Protein AF-A0A151SKA0-F1 (afdb_monomer_lite)

Structure (mmCIF, N/CA/C/O backbone):
data_AF-A0A151SKA0-F1
#
_entry.id   AF-A0A151SKA0-F1
#
loop_
_atom_site.group_PDB
_atom_site.id
_atom_site.type_symbol
_atom_site.label_atom_id
_atom_site.label_alt_id
_atom_site.label_comp_id
_atom_site.label_asym_id
_atom_site.label_entity_id
_atom_site.label_seq_id
_atom_site.pdbx_PDB_ins_code
_atom_site.Cartn_x
_atom_site.Cartn_y
_atom_site.Cartn_z
_atom_site.occupancy
_atom_site.B_iso_or_equiv
_atom_site.auth_seq_id
_atom_site.auth_comp_id
_atom_site.auth_asym_id
_atom_site.auth_atom_id
_atom_site.pdbx_PDB_model_num
ATOM 1 N N . GLU A 1 1 ? 5.213 -6.013 22.470 1.00 81.06 1 GLU A N 1
ATOM 2 C CA . GLU A 1 1 ? 4.363 -6.549 21.387 1.00 81.06 1 GLU A CA 1
ATOM 3 C C . GLU A 1 1 ? 4.671 -6.034 19.981 1.00 81.06 1 GLU A C 1
ATOM 5 O O . GLU A 1 1 ? 5.060 -6.845 19.156 1.00 81.06 1 GLU A O 1
ATOM 10 N N . VAL A 1 2 ? 4.582 -4.731 19.683 1.00 92.62 2 VAL A N 1
ATOM 11 C CA . VAL A 1 2 ? 4.712 -4.198 18.299 1.00 92.62 2 VAL A CA 1
ATOM 12 C C . VAL A 1 2 ? 6.031 -4.568 17.598 1.00 92.62 2 VAL A C 1
ATOM 14 O O . VAL A 1 2 ? 6.019 -4.995 16.447 1.00 92.62 2 VAL A O 1
ATOM 17 N N . LEU A 1 3 ? 7.164 -4.482 18.302 1.00 96.00 3 LEU A N 1
ATOM 18 C CA . LEU A 1 3 ? 8.486 -4.821 17.753 1.00 96.00 3 LEU A CA 1
ATOM 19 C C . LEU A 1 3 ? 8.580 -6.271 17.255 1.00 96.00 3 LEU A C 1
ATOM 21 O O . LEU A 1 3 ? 9.173 -6.527 16.213 1.00 96.00 3 LEU A O 1
ATOM 25 N N . LYS A 1 4 ? 7.960 -7.222 17.966 1.00 96.75 4 LYS A N 1
ATOM 26 C CA . LYS A 1 4 ? 7.965 -8.642 17.585 1.00 96.75 4 LYS A CA 1
ATOM 27 C C . LYS A 1 4 ? 7.266 -8.855 16.241 1.00 96.75 4 LYS A C 1
ATOM 29 O O . LYS A 1 4 ? 7.768 -9.592 15.399 1.00 96.75 4 LYS A O 1
ATOM 34 N N . TRP A 1 5 ? 6.126 -8.198 16.042 1.00 96.44 5 TRP A N 1
ATOM 35 C CA . TRP A 1 5 ? 5.359 -8.280 14.799 1.00 96.44 5 TRP A CA 1
ATOM 36 C C . TRP A 1 5 ? 6.057 -7.571 13.643 1.00 96.44 5 TRP A C 1
ATOM 38 O O . TRP A 1 5 ? 6.096 -8.112 12.543 1.00 96.44 5 TRP A O 1
ATOM 48 N N . MET A 1 6 ? 6.680 -6.421 13.907 1.00 96.50 6 MET A N 1
ATOM 49 C CA . MET A 1 6 ? 7.490 -5.716 12.914 1.00 96.50 6 MET A CA 1
ATOM 50 C C . MET A 1 6 ? 8.654 -6.584 12.420 1.00 96.50 6 MET A C 1
ATOM 52 O O . MET A 1 6 ? 8.835 -6.736 11.217 1.00 96.50 6 MET A O 1
ATOM 56 N N . LEU A 1 7 ? 9.409 -7.202 13.334 1.00 97.00 7 LEU A N 1
ATOM 57 C CA . LEU A 1 7 ? 10.526 -8.078 12.969 1.00 97.00 7 LEU A CA 1
ATOM 58 C C . LEU A 1 7 ? 10.060 -9.329 12.214 1.00 97.00 7 LEU A C 1
ATOM 60 O O . LEU A 1 7 ? 10.718 -9.741 11.261 1.00 97.00 7 LEU A O 1
ATOM 64 N N . ARG A 1 8 ? 8.915 -9.910 12.597 1.00 96.88 8 ARG A N 1
ATOM 65 C CA . ARG A 1 8 ? 8.302 -11.026 11.862 1.00 96.88 8 ARG A CA 1
ATOM 66 C C . ARG A 1 8 ? 7.955 -10.627 10.430 1.00 96.88 8 ARG A C 1
ATOM 68 O O . ARG A 1 8 ? 8.343 -11.344 9.517 1.00 96.88 8 ARG A O 1
ATOM 75 N N . TYR A 1 9 ? 7.267 -9.498 10.249 1.00 95.38 9 TYR A N 1
ATOM 76 C CA . TYR A 1 9 ? 6.907 -8.988 8.927 1.00 95.38 9 TYR A CA 1
ATOM 77 C C . TYR A 1 9 ? 8.153 -8.809 8.061 1.00 95.38 9 TYR A C 1
ATOM 79 O O . TYR A 1 9 ? 8.230 -9.393 6.988 1.00 95.38 9 TYR A O 1
ATOM 87 N N . LEU A 1 10 ? 9.168 -8.102 8.574 1.00 96.19 10 LEU A N 1
ATOM 88 C CA . LEU A 1 10 ? 10.420 -7.890 7.848 1.00 96.19 10 LEU A CA 1
ATOM 89 C C . LEU A 1 10 ? 11.062 -9.210 7.419 1.00 96.19 10 LEU A C 1
ATOM 91 O O . LEU A 1 10 ? 11.453 -9.330 6.265 1.00 96.19 10 LEU A O 1
ATOM 95 N N . ASN A 1 11 ? 11.138 -10.192 8.323 1.00 97.56 11 ASN A N 1
ATOM 96 C CA . ASN A 1 11 ? 11.730 -11.498 8.042 1.00 97.56 11 ASN A CA 1
ATOM 97 C C . ASN A 1 11 ? 10.937 -12.301 6.996 1.00 97.56 11 ASN A C 1
ATOM 99 O O . ASN A 1 11 ? 11.532 -12.931 6.126 1.00 97.56 11 ASN A O 1
ATOM 103 N N . GLU A 1 12 ? 9.605 -12.282 7.072 1.00 97.69 12 GLU A N 1
ATOM 104 C CA . GLU A 1 12 ? 8.728 -13.004 6.140 1.00 97.69 12 GLU A CA 1
ATOM 105 C C . GLU A 1 12 ? 8.690 -12.347 4.747 1.00 97.69 12 GLU A C 1
ATOM 107 O O . GLU A 1 12 ? 8.476 -13.040 3.753 1.00 97.69 12 GLU A O 1
ATOM 112 N N . THR A 1 13 ? 8.959 -11.040 4.640 1.00 96.81 13 THR A N 1
ATOM 113 C CA . THR A 1 13 ? 8.926 -10.303 3.366 1.00 96.81 13 THR A CA 1
ATOM 114 C C . THR A 1 13 ? 10.303 -10.006 2.762 1.00 96.81 13 THR A C 1
ATOM 116 O O . THR A 1 13 ? 10.367 -9.253 1.796 1.00 96.81 13 THR A O 1
ATOM 119 N N . LEU A 1 14 ? 11.408 -10.570 3.272 1.00 96.31 1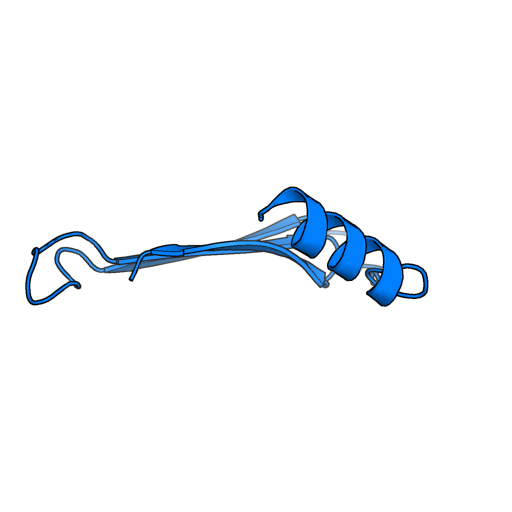4 LEU A N 1
ATOM 120 C CA . LEU A 1 14 ? 12.768 -10.280 2.766 1.00 96.31 14 LEU A CA 1
ATOM 121 C C . LEU A 1 14 ? 12.954 -10.574 1.269 1.00 96.31 14 LEU A C 1
ATOM 123 O O . LEU A 1 14 ? 13.727 -9.897 0.600 1.00 96.31 14 LEU A O 1
ATOM 127 N N . GLY A 1 15 ? 12.270 -11.598 0.755 1.00 96.69 15 GLY A N 1
ATOM 128 C CA . GLY A 1 15 ? 12.300 -11.972 -0.663 1.00 96.69 15 GLY A CA 1
ATOM 129 C C . GLY A 1 15 ? 11.186 -11.339 -1.498 1.00 96.69 15 GLY A C 1
ATOM 130 O O . GLY A 1 15 ? 11.054 -11.668 -2.675 1.00 96.69 15 GLY A O 1
ATOM 131 N N . LEU A 1 16 ? 10.355 -10.488 -0.894 1.00 95.25 16 LEU A N 1
ATOM 132 C CA . LEU A 1 16 ? 9.233 -9.841 -1.560 1.00 95.25 16 LEU A CA 1
ATOM 133 C C . LEU A 1 16 ? 9.594 -8.400 -1.922 1.00 95.25 16 LEU A C 1
ATOM 135 O O . LEU A 1 16 ? 10.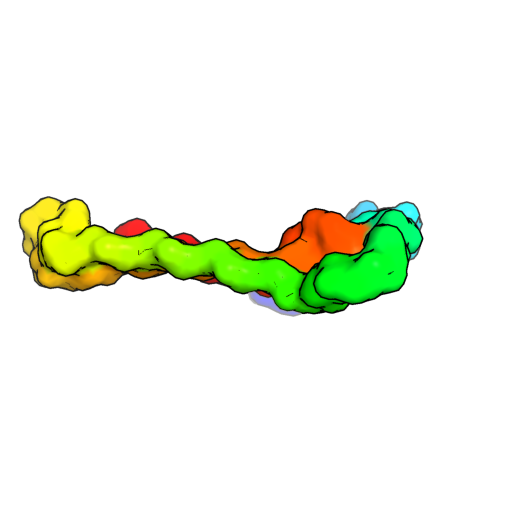371 -7.733 -1.245 1.00 95.25 16 LEU A O 1
ATOM 139 N N . GLY A 1 17 ? 8.988 -7.908 -2.994 1.00 92.62 17 GLY A N 1
ATOM 140 C CA . GLY A 1 17 ? 9.154 -6.541 -3.460 1.00 92.62 17 GLY A CA 1
ATOM 141 C C . GLY A 1 17 ? 7.977 -6.122 -4.325 1.00 92.62 17 GLY A C 1
ATOM 142 O O . GLY A 1 17 ? 7.169 -6.952 -4.745 1.00 92.62 17 GLY A O 1
ATOM 143 N N . LEU A 1 18 ? 7.879 -4.822 -4.582 1.00 92.94 18 LEU A N 1
ATOM 144 C CA . LEU A 1 18 ? 6.914 -4.294 -5.536 1.00 92.94 18 LEU A CA 1
ATOM 145 C C . LEU A 1 18 ? 7.483 -4.421 -6.949 1.00 92.94 18 LEU A C 1
ATOM 147 O O . LEU A 1 18 ? 8.633 -4.055 -7.197 1.00 92.94 18 LEU A O 1
ATOM 151 N N . LEU A 1 19 ? 6.666 -4.936 -7.863 1.00 93.38 19 LEU A N 1
ATOM 152 C CA . LEU A 1 19 ? 6.965 -4.948 -9.288 1.00 93.38 19 LEU A CA 1
ATOM 153 C C . LEU A 1 19 ? 6.330 -3.715 -9.918 1.00 93.38 19 LEU A C 1
ATOM 155 O O . LEU A 1 19 ? 5.136 -3.484 -9.752 1.00 93.38 19 LEU A O 1
ATOM 159 N N . TYR A 1 20 ? 7.145 -2.938 -10.618 1.00 90.88 20 TYR A N 1
ATOM 160 C CA . TYR A 1 20 ? 6.722 -1.730 -11.311 1.00 90.88 20 TYR A CA 1
ATOM 161 C C . TYR A 1 20 ? 6.651 -2.001 -12.806 1.00 90.88 20 TYR A C 1
ATOM 163 O O . TYR A 1 20 ? 7.486 -2.726 -13.353 1.00 90.88 20 TYR A O 1
ATOM 171 N N . TRP A 1 21 ? 5.663 -1.405 -13.457 1.00 88.00 21 TRP A N 1
ATOM 172 C CA . TRP A 1 21 ? 5.459 -1.540 -14.888 1.00 88.00 21 TRP A CA 1
ATOM 173 C C . TRP A 1 21 ? 6.009 -0.319 -15.623 1.00 88.00 21 TRP A C 1
ATOM 175 O O . TRP A 1 21 ? 5.934 0.808 -15.136 1.00 88.00 21 TRP A O 1
ATOM 185 N N . GLU A 1 22 ? 6.559 -0.536 -16.815 1.00 85.06 22 GLU A N 1
ATOM 186 C CA . GLU A 1 22 ? 6.880 0.5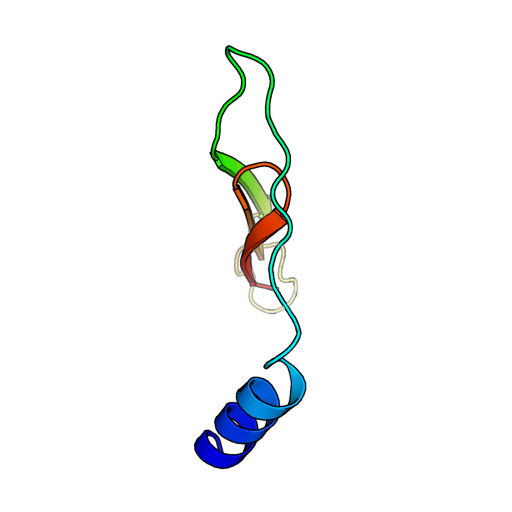72 -17.707 1.00 85.06 22 GLU A CA 1
ATOM 187 C C . GLU A 1 22 ? 5.571 1.199 -18.193 1.00 85.06 22 GLU A C 1
ATOM 189 O O . GLU A 1 22 ? 4.700 0.510 -18.727 1.00 85.06 22 GLU A O 1
ATOM 194 N N . ILE A 1 23 ? 5.419 2.503 -17.980 1.00 83.88 23 ILE A N 1
ATOM 195 C CA . ILE A 1 23 ? 4.257 3.249 -18.458 1.00 83.88 23 ILE A CA 1
ATOM 196 C C . ILE A 1 23 ? 4.580 3.916 -19.794 1.00 83.88 23 ILE A C 1
ATOM 198 O O . ILE A 1 23 ? 5.699 4.380 -20.023 1.00 83.88 23 ILE A O 1
ATOM 202 N N . SER A 1 24 ? 3.590 3.987 -20.684 1.00 84.56 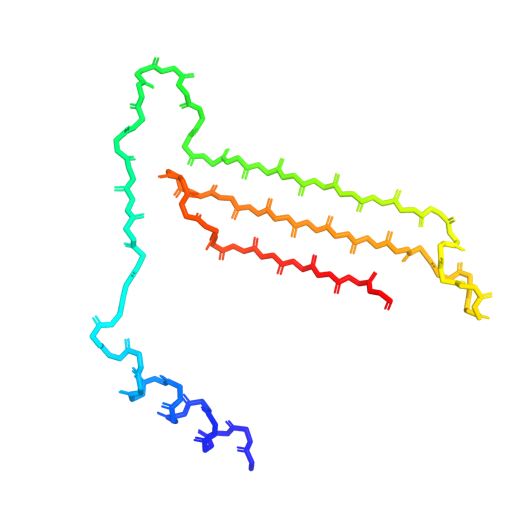24 SER A N 1
ATOM 203 C CA . SER A 1 24 ? 3.733 4.694 -21.958 1.00 84.56 24 SER A CA 1
ATOM 204 C C . SER A 1 24 ? 4.008 6.183 -21.736 1.00 84.56 24 SER A C 1
ATOM 206 O O . SER A 1 24 ? 3.517 6.775 -20.770 1.00 84.56 24 SER A O 1
ATOM 208 N N . GLN A 1 25 ? 4.742 6.811 -22.660 1.00 79.31 25 GLN A N 1
ATOM 209 C CA . GLN A 1 25 ? 4.985 8.253 -22.606 1.00 79.31 25 GLN A CA 1
ATOM 210 C C . GLN A 1 25 ? 3.664 9.026 -22.480 1.00 79.31 25 GLN A C 1
ATOM 212 O O . GLN A 1 25 ? 2.755 8.853 -23.288 1.00 79.31 25 GLN A O 1
ATOM 217 N N . GLY A 1 26 ? 3.572 9.876 -21.454 1.00 76.31 26 GLY A N 1
ATOM 218 C CA . GLY A 1 26 ? 2.395 10.703 -21.175 1.00 76.31 26 GLY A CA 1
ATOM 219 C C . GLY A 1 26 ? 1.457 10.172 -20.087 1.00 76.31 26 GLY A C 1
ATOM 220 O O . GLY A 1 26 ? 0.567 10.911 -19.673 1.00 76.31 26 GLY A O 1
ATOM 221 N N . GLN A 1 27 ? 1.654 8.950 -19.580 1.00 81.06 27 GLN A N 1
ATOM 222 C CA . GLN A 1 27 ? 0.912 8.470 -18.410 1.00 81.06 27 GLN A CA 1
ATOM 223 C C . GLN A 1 27 ? 1.522 9.016 -17.108 1.00 81.06 27 GLN A C 1
ATOM 225 O O . GLN A 1 27 ? 2.735 9.217 -17.004 1.00 81.06 27 GLN A O 1
ATOM 230 N N . ALA A 1 28 ? 0.672 9.279 -16.112 1.00 82.31 28 ALA A N 1
ATOM 231 C CA . ALA A 1 28 ? 1.119 9.710 -14.796 1.00 82.31 28 ALA A CA 1
ATOM 232 C C . ALA A 1 28 ? 1.866 8.568 -14.091 1.00 82.31 28 ALA A C 1
ATOM 234 O O . ALA A 1 28 ? 1.385 7.440 -14.027 1.00 82.31 28 ALA A O 1
ATOM 235 N N . SER A 1 29 ? 3.039 8.867 -13.533 1.00 89.38 29 SER A N 1
ATOM 236 C CA . SER A 1 29 ? 3.798 7.899 -12.735 1.00 89.38 29 SER A CA 1
ATOM 237 C C . SER A 1 29 ? 3.097 7.550 -11.426 1.00 89.38 29 SER A C 1
ATOM 239 O O . SER A 1 29 ? 3.226 6.426 -10.950 1.00 89.38 29 SER A O 1
ATOM 241 N N . ILE A 1 30 ? 2.347 8.496 -10.860 1.00 93.50 30 ILE A N 1
ATOM 242 C CA . ILE A 1 30 ? 1.567 8.330 -9.635 1.00 93.50 30 ILE A CA 1
ATOM 243 C C . ILE A 1 30 ? 0.099 8.579 -9.964 1.00 93.50 30 ILE A C 1
ATOM 245 O O . ILE A 1 30 ? -0.247 9.649 -10.467 1.00 93.50 30 ILE A O 1
ATOM 249 N N . GLU A 1 31 ? -0.759 7.624 -9.623 1.00 93.69 31 GLU A N 1
ATOM 250 C CA . GLU A 1 31 ? -2.214 7.746 -9.734 1.00 93.69 31 GLU A CA 1
ATOM 251 C C . GLU A 1 31 ? -2.826 7.639 -8.332 1.00 93.69 31 GLU A C 1
ATOM 253 O O . GLU A 1 31 ? -2.348 6.889 -7.478 1.00 93.69 31 GLU A O 1
ATOM 258 N N . GLY A 1 32 ? -3.859 8.435 -8.065 1.00 95.00 32 GLY A N 1
ATOM 259 C CA . GLY A 1 32 ? -4.513 8.504 -6.764 1.00 95.00 32 GLY A CA 1
ATOM 260 C C . GLY A 1 32 ? -6.022 8.442 -6.913 1.00 95.00 32 GLY A C 1
ATOM 261 O O . GLY A 1 32 ? -6.599 9.176 -7.712 1.00 95.00 32 GLY A O 1
ATOM 262 N N . PHE A 1 33 ? -6.653 7.594 -6.112 1.00 94.56 33 PHE A N 1
ATOM 263 C CA . PHE A 1 33 ? -8.100 7.443 -6.041 1.00 94.56 33 PHE A CA 1
ATOM 264 C C . PHE A 1 33 ? -8.551 7.766 -4.624 1.00 94.56 33 PHE A C 1
ATOM 266 O O . PHE A 1 33 ? -7.904 7.360 -3.655 1.00 94.56 33 PHE A O 1
ATOM 273 N N . VAL A 1 34 ? -9.648 8.507 -4.506 1.00 94.44 34 VAL A N 1
ATOM 274 C CA . VAL A 1 34 ? -10.229 8.915 -3.228 1.00 94.44 34 VAL A CA 1
ATOM 275 C C . VAL A 1 34 ? -11.727 8.689 -3.295 1.00 94.44 34 VAL A C 1
ATOM 277 O O . VAL A 1 34 ? -12.357 9.045 -4.289 1.00 94.44 34 VAL A O 1
ATOM 280 N N . ASP A 1 35 ? -12.271 8.124 -2.228 1.00 92.88 35 ASP A N 1
ATOM 281 C CA . ASP A 1 35 ? -13.703 7.967 -2.019 1.00 92.88 35 ASP A CA 1
ATOM 282 C C . ASP A 1 35 ? -14.088 8.536 -0.650 1.00 92.88 35 ASP A C 1
ATOM 284 O O . ASP A 1 35 ? -13.317 8.425 0.313 1.00 92.88 35 ASP A O 1
ATOM 288 N N . ILE A 1 36 ? -15.241 9.197 -0.570 1.00 90.81 36 ILE A N 1
ATOM 289 C CA . ILE A 1 36 ? -15.719 9.823 0.664 1.00 90.81 36 ILE A CA 1
ATOM 290 C C . ILE A 1 36 ? -17.245 9.860 0.725 1.00 90.81 36 ILE A C 1
ATOM 292 O O . ILE A 1 36 ? -17.899 10.492 -0.102 1.00 90.81 36 ILE A O 1
ATOM 296 N N . ASP A 1 37 ? -17.790 9.287 1.796 1.00 89.12 37 ASP A N 1
ATOM 297 C CA . ASP A 1 37 ? -19.215 9.326 2.107 1.00 89.12 37 ASP A CA 1
ATOM 298 C C . ASP A 1 37 ? -19.459 10.194 3.341 1.00 89.12 37 ASP A C 1
ATOM 300 O O . ASP A 1 37 ? -18.942 9.940 4.437 1.00 89.12 37 ASP A O 1
ATOM 304 N N . TYR A 1 38 ? -20.287 11.228 3.189 1.00 86.25 38 TYR A N 1
ATOM 305 C CA . TYR A 1 38 ? -20.687 12.074 4.310 1.00 86.25 38 TYR A CA 1
ATOM 306 C C . TYR A 1 38 ? -21.604 11.311 5.267 1.00 86.25 38 TYR A C 1
ATOM 308 O O . TYR A 1 38 ? -22.622 10.759 4.856 1.00 86.25 38 TYR A O 1
ATOM 316 N N . ALA A 1 39 ? -21.255 11.317 6.556 1.00 85.25 39 ALA A N 1
ATOM 317 C CA . ALA A 1 39 ? -21.998 10.619 7.606 1.00 85.25 39 ALA A CA 1
ATOM 318 C C . ALA A 1 39 ? -22.263 9.126 7.309 1.00 85.25 39 ALA A C 1
ATOM 320 O O . ALA A 1 39 ? -23.239 8.562 7.813 1.00 85.25 39 ALA A O 1
ATOM 321 N N . GLY A 1 40 ? -21.390 8.492 6.515 1.00 82.44 40 GLY A N 1
ATOM 322 C CA . GLY A 1 40 ? -21.529 7.093 6.111 1.00 82.44 40 GLY A CA 1
ATOM 323 C C . GLY A 1 40 ? -21.457 6.109 7.283 1.00 82.44 40 GLY A C 1
ATOM 324 O O . GLY A 1 40 ? -22.041 5.029 7.223 1.00 82.44 40 GLY A O 1
ATOM 325 N N . ASN A 1 41 ? -20.819 6.489 8.395 1.00 83.81 41 ASN A N 1
ATOM 326 C CA . ASN A 1 41 ? -20.857 5.695 9.616 1.00 83.81 41 ASN A CA 1
ATOM 327 C C . ASN A 1 41 ? -22.211 5.888 10.328 1.00 83.81 41 ASN A C 1
ATOM 329 O O . ASN A 1 41 ? -22.494 6.957 10.876 1.00 83.81 41 ASN A O 1
ATOM 333 N N . ALA A 1 42 ? -23.053 4.851 10.332 1.00 84.44 42 ALA A N 1
ATOM 334 C CA . ALA A 1 42 ? -24.422 4.933 10.845 1.00 84.44 42 ALA A CA 1
ATOM 335 C C . ALA A 1 42 ? -24.495 5.331 12.328 1.00 84.44 42 ALA A C 1
ATOM 337 O O . ALA A 1 42 ? -25.387 6.110 12.688 1.00 84.44 42 ALA A O 1
ATOM 338 N N . ASP A 1 43 ? -23.541 4.852 13.130 1.00 86.56 43 ASP A N 1
ATOM 339 C CA . ASP A 1 43 ? -23.502 5.018 14.584 1.00 86.56 43 ASP A CA 1
ATOM 340 C C . ASP A 1 43 ? -22.946 6.384 14.992 1.00 86.56 43 ASP A C 1
ATOM 342 O O . ASP A 1 43 ? -23.528 7.096 15.808 1.00 86.56 43 ASP A O 1
ATOM 346 N N . THR A 1 44 ? -21.806 6.767 14.415 1.00 86.56 44 THR A N 1
ATOM 347 C CA . THR A 1 44 ? -21.065 7.970 14.831 1.00 86.56 44 THR A CA 1
ATOM 348 C C . THR A 1 44 ? -21.328 9.183 13.948 1.00 86.56 44 THR A C 1
ATOM 350 O O . THR A 1 44 ? -20.904 10.285 14.297 1.00 86.56 44 THR A O 1
ATOM 353 N N . LYS A 1 45 ? -21.979 8.989 12.793 1.00 84.50 45 LYS A N 1
ATOM 354 C CA . LYS A 1 45 ? -22.156 9.996 11.732 1.00 84.50 45 LYS A CA 1
ATOM 355 C C . LYS A 1 45 ? -20.843 10.619 11.255 1.00 84.50 45 LYS A C 1
ATOM 357 O O . LYS A 1 45 ? -20.842 11.697 10.663 1.00 84.50 45 LYS A O 1
ATOM 362 N N . LYS A 1 46 ? -19.716 9.945 11.492 1.00 84.56 46 LYS A N 1
ATOM 363 C CA . LYS A 1 46 ? -18.431 10.322 10.908 1.00 84.56 46 LYS A CA 1
ATOM 364 C C . LYS A 1 46 ? -18.442 10.000 9.419 1.00 84.56 46 LYS A C 1
ATOM 366 O O . LYS A 1 46 ? -19.084 9.043 8.983 1.00 84.56 46 LYS A O 1
ATOM 371 N N . SER A 1 47 ? -17.742 10.821 8.649 1.00 82.50 47 SER A N 1
ATOM 372 C CA . SER A 1 47 ? -17.521 10.541 7.236 1.00 82.50 47 SER A CA 1
ATOM 373 C C . SER A 1 47 ? -16.659 9.294 7.084 1.00 82.50 47 SER A C 1
ATOM 375 O O . SER A 1 47 ? -15.642 9.171 7.770 1.00 82.50 47 SER A O 1
ATOM 377 N N . LEU A 1 48 ? -17.055 8.410 6.173 1.00 90.31 48 LEU A N 1
ATOM 378 C CA . LEU A 1 48 ? -16.197 7.328 5.702 1.00 90.31 48 LEU A CA 1
ATOM 379 C C . LEU A 1 48 ? -15.307 7.923 4.624 1.00 90.31 48 LEU A C 1
ATOM 381 O O . LEU A 1 48 ? -15.803 8.649 3.766 1.00 90.31 48 LEU A O 1
ATOM 385 N N . PHE A 1 49 ? -14.008 7.662 4.670 1.00 90.94 49 PHE A N 1
ATOM 386 C CA . PHE A 1 49 ? -13.135 8.063 3.573 1.00 90.94 49 PHE A CA 1
ATOM 387 C C . PHE A 1 49 ? -12.047 7.031 3.338 1.00 90.94 49 PHE A C 1
ATOM 389 O O . PHE A 1 49 ? -11.476 6.465 4.275 1.00 90.94 49 PHE A O 1
ATOM 396 N N . GLY A 1 50 ? -11.740 6.814 2.070 1.00 93.88 50 GLY A N 1
ATOM 397 C CA . GLY A 1 50 ? -10.690 5.922 1.625 1.00 93.88 50 GLY A CA 1
ATOM 398 C C . GLY A 1 50 ? -9.831 6.598 0.575 1.00 93.88 50 GLY A C 1
ATOM 399 O O . GLY A 1 50 ? -10.307 7.421 -0.202 1.00 93.88 50 GLY A O 1
ATOM 400 N N . TYR A 1 51 ? -8.552 6.253 0.550 1.00 95.25 51 TYR A N 1
ATOM 401 C CA . TYR A 1 51 ? -7.699 6.575 -0.583 1.00 95.25 51 TYR A CA 1
ATOM 402 C C . TYR A 1 51 ? -6.792 5.403 -0.928 1.00 95.25 51 TYR A C 1
ATOM 404 O O . TYR A 1 51 ? -6.424 4.603 -0.061 1.00 95.25 51 TYR A O 1
ATOM 412 N N . VAL A 1 52 ? -6.376 5.355 -2.187 1.00 96.94 52 VAL A N 1
ATOM 413 C CA . VAL A 1 52 ? -5.322 4.468 -2.672 1.00 96.94 52 VAL A CA 1
ATOM 414 C C . VAL A 1 52 ? -4.463 5.211 -3.689 1.00 96.94 52 VAL A C 1
ATOM 416 O O . VAL A 1 52 ? -4.975 5.852 -4.601 1.00 96.94 52 VAL A O 1
ATOM 419 N N . PHE A 1 53 ? -3.151 5.131 -3.508 1.00 96.19 53 PHE A N 1
ATOM 420 C CA . PHE A 1 53 ? -2.150 5.643 -4.430 1.00 96.19 53 PHE A CA 1
ATOM 421 C C . PHE A 1 53 ? -1.366 4.481 -5.022 1.00 96.19 53 PHE A C 1
ATOM 423 O O . PHE A 1 53 ? -0.873 3.608 -4.293 1.00 96.19 53 PHE A O 1
ATOM 430 N N . THR A 1 54 ? -1.220 4.502 -6.338 1.00 95.12 54 THR A N 1
ATOM 431 C CA . THR A 1 54 ? -0.380 3.583 -7.097 1.00 95.12 54 THR A CA 1
ATOM 432 C C . THR A 1 54 ? 0.810 4.339 -7.681 1.00 95.12 54 THR A C 1
ATOM 434 O O . THR A 1 54 ? 0.728 5.531 -7.977 1.00 95.12 54 THR A O 1
ATOM 437 N N . LEU A 1 55 ? 1.945 3.656 -7.812 1.00 94.06 55 LEU A N 1
ATOM 438 C CA . LEU A 1 55 ? 3.154 4.187 -8.442 1.00 94.06 55 LEU A CA 1
ATOM 439 C C . LEU A 1 55 ? 3.568 3.202 -9.519 1.00 94.06 55 LEU A C 1
ATOM 441 O O . LEU A 1 55 ? 3.927 2.092 -9.163 1.00 94.06 55 LEU A O 1
ATOM 445 N N . TYR A 1 56 ? 3.523 3.590 -10.793 1.00 93.25 56 TYR A N 1
ATOM 446 C CA 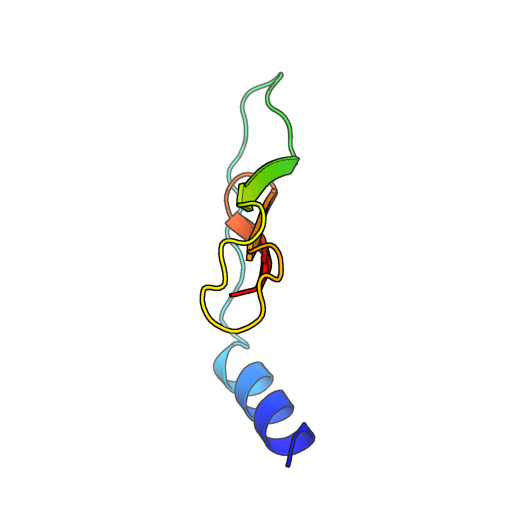. TYR A 1 56 ? 3.792 2.714 -11.942 1.00 93.25 56 TYR A CA 1
ATOM 447 C C . TYR A 1 56 ? 3.029 1.384 -11.898 1.00 93.25 56 TYR A C 1
ATOM 449 O O . TYR A 1 56 ? 3.570 0.373 -12.325 1.00 93.25 56 TYR A O 1
ATOM 457 N N . GLY A 1 57 ? 1.815 1.376 -11.335 1.00 90.25 57 GLY A N 1
ATOM 458 C CA . GLY A 1 57 ? 0.942 0.210 -11.185 1.00 90.25 57 GLY A CA 1
ATOM 459 C C . GLY A 1 57 ? 0.749 -0.304 -9.747 1.00 90.25 57 GLY A C 1
ATOM 460 O O . GLY A 1 5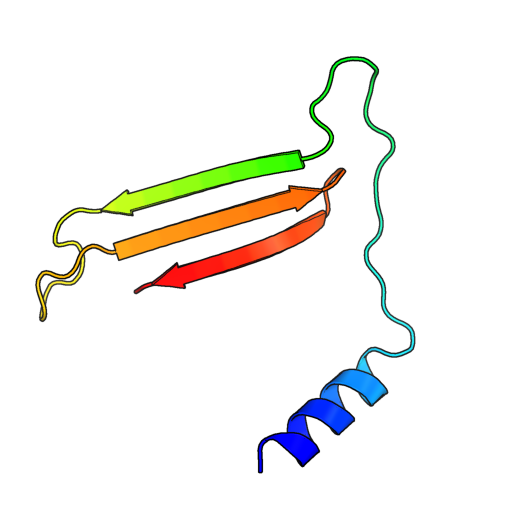7 ? -0.407 -0.354 -9.324 1.00 90.25 57 GLY A O 1
ATOM 461 N N . PRO A 1 58 ? 1.777 -0.688 -8.951 1.00 94.19 58 PRO A N 1
ATOM 462 C CA . PRO A 1 58 ? 1.533 -1.256 -7.626 1.00 94.19 58 PRO A CA 1
ATOM 463 C C . PRO A 1 58 ? 1.005 -0.209 -6.649 1.00 94.19 58 PRO A C 1
ATOM 465 O O . PRO A 1 58 ? 1.384 0.962 -6.696 1.00 94.19 58 PRO A O 1
ATOM 468 N N . THR A 1 59 ? 0.173 -0.648 -5.706 1.00 95.62 59 THR A N 1
ATOM 469 C CA . THR A 1 59 ? -0.277 0.184 -4.591 1.00 95.62 59 THR A CA 1
ATOM 470 C C . THR A 1 59 ? 0.866 0.435 -3.609 1.00 95.62 59 THR A C 1
ATOM 472 O O . THR A 1 59 ? 1.431 -0.504 -3.050 1.00 95.62 59 THR A O 1
ATOM 475 N N . VAL A 1 60 ? 1.171 1.711 -3.361 1.00 95.25 60 VAL A N 1
ATOM 476 C CA . VAL A 1 60 ? 2.251 2.136 -2.449 1.00 95.25 60 VAL A CA 1
ATOM 477 C C . VAL A 1 60 ? 1.736 2.767 -1.160 1.00 95.25 60 VAL A C 1
ATOM 479 O O . VAL A 1 60 ? 2.442 2.780 -0.155 1.00 95.25 60 VAL A O 1
ATOM 482 N N . SER A 1 61 ? 0.512 3.295 -1.168 1.00 95.56 61 SER A N 1
ATOM 483 C CA . SER A 1 61 ? -0.100 3.912 0.008 1.00 95.56 61 SER A CA 1
ATOM 484 C C . SER A 1 61 ? -1.610 3.828 -0.083 1.00 95.56 61 SER A C 1
ATOM 486 O O . SER A 1 61 ? -2.195 4.096 -1.127 1.00 95.56 61 SER A O 1
ATOM 488 N N . TRP A 1 62 ? -2.252 3.463 1.015 1.00 96.75 62 TRP A N 1
ATOM 489 C CA . TRP A 1 62 ? -3.699 3.428 1.107 1.00 96.75 62 TRP A CA 1
ATOM 490 C C . TRP A 1 62 ? -4.128 3.699 2.535 1.00 96.75 62 TRP A C 1
ATOM 492 O O . TRP A 1 62 ? -3.377 3.506 3.495 1.00 96.75 62 TRP A O 1
ATOM 502 N N . LYS A 1 63 ? -5.369 4.135 2.675 1.00 94.81 63 LYS A N 1
ATOM 503 C CA . LYS A 1 63 ? -6.046 4.213 3.959 1.00 94.81 63 LYS A CA 1
ATOM 504 C C . LYS A 1 63 ? -7.513 3.945 3.725 1.00 94.81 63 LYS A C 1
ATOM 506 O O . LYS A 1 63 ? -8.074 4.393 2.733 1.00 94.81 63 LYS A O 1
ATOM 511 N N . SER A 1 64 ? -8.124 3.258 4.674 1.00 90.81 64 SER A N 1
ATOM 512 C CA . SER A 1 64 ? -9.569 3.172 4.778 1.00 90.81 64 SER A CA 1
ATOM 513 C C . SER A 1 64 ? -9.960 3.606 6.181 1.00 90.81 64 SER A C 1
ATOM 515 O O . SER A 1 64 ? -9.380 3.143 7.168 1.00 90.81 64 SER A O 1
ATOM 517 N N . ASN A 1 65 ? -10.866 4.570 6.265 1.00 83.50 65 ASN A N 1
ATOM 518 C CA . ASN A 1 65 ? -11.506 4.981 7.498 1.00 83.50 65 ASN A CA 1
ATOM 519 C C . ASN A 1 65 ? -12.972 4.557 7.406 1.00 83.50 65 ASN A C 1
ATOM 521 O O . ASN A 1 65 ? -13.772 5.248 6.776 1.00 83.50 65 ASN A O 1
ATOM 525 N N . LEU A 1 66 ? -13.257 3.382 7.980 1.00 71.25 66 LEU A N 1
ATOM 526 C CA . LEU A 1 66 ? -14.601 2.845 8.195 1.00 71.25 66 LEU A CA 1
ATOM 527 C C . LEU A 1 66 ? -15.143 3.273 9.573 1.00 71.25 66 LEU A C 1
ATOM 529 O O . LEU A 1 66 ? -14.308 3.373 10.502 1.00 71.25 66 LEU A O 1
#

Radius of gyration: 17.0 Å; chains: 1; bounding box: 37×25×44 Å

Secondary structure (DSSP, 8-state):
-HHHHHHHHHHHTTT-----PPPPTTS-SEEEEEEEETT-STTT-PPEEEEEEEESSSEEEEEEE-

pLDDT: mean 90.75, std 6.0, range [71.25, 97.69]

Foldseek 3Di:
DVVVVVVVVCVVCVVPDDDAADDDPPDDQKDKDKDWDQLPPVPPRHIWIKMWMDGNHDTDDIDTDD

Sequence (66 aa):
EVLKWMLRYLNETLGLGLLYWEISQGQASIEGFVDIDYAGNADTKKSLFGYVFTLYGPTVSWKSNL

Organism: Cajanus cajan (NCBI:txid3821)